Protein AF-A0A6P0NMN4-F1 (afdb_monomer_lite)

Structure (mmCIF, N/CA/C/O backbone):
data_AF-A0A6P0NMN4-F1
#
_entry.id   AF-A0A6P0NMN4-F1
#
loop_
_atom_site.group_PDB
_atom_site.id
_atom_site.type_symbol
_atom_site.label_atom_id
_atom_site.label_alt_id
_atom_site.label_comp_id
_atom_site.label_asym_id
_atom_site.label_entity_id
_atom_site.label_seq_id
_atom_site.pdbx_PDB_ins_code
_atom_site.Cartn_x
_atom_site.Cartn_y
_atom_site.Cartn_z
_atom_site.occupancy
_atom_site.B_iso_or_equiv
_atom_site.auth_seq_id
_atom_site.auth_comp_id
_atom_site.auth_asym_id
_atom_site.auth_atom_id
_atom_site.pdbx_PDB_model_num
ATOM 1 N N . MET A 1 1 ? 5.925 -10.681 -11.684 1.00 52.66 1 MET A N 1
ATOM 2 C CA . MET A 1 1 ? 6.152 -9.522 -12.567 1.00 52.66 1 MET A CA 1
ATOM 3 C C . MET A 1 1 ? 7.625 -9.172 -12.475 1.00 52.66 1 MET A C 1
ATOM 5 O O . MET A 1 1 ? 8.156 -9.247 -11.369 1.00 52.66 1 MET A O 1
ATOM 9 N N . LYS A 1 2 ? 8.318 -8.944 -13.594 1.00 61.00 2 LYS A N 1
ATOM 10 C CA . LYS A 1 2 ? 9.716 -8.485 -13.544 1.00 61.00 2 LYS A CA 1
ATOM 11 C C . LYS A 1 2 ? 9.775 -7.002 -13.192 1.00 61.00 2 LYS A C 1
ATOM 13 O O . LYS A 1 2 ? 8.800 -6.284 -13.373 1.00 61.00 2 LYS A O 1
ATOM 18 N N . ASP A 1 3 ? 10.932 -6.560 -12.722 1.00 71.75 3 ASP A N 1
ATOM 19 C CA . ASP A 1 3 ? 11.191 -5.159 -12.407 1.00 71.75 3 ASP A CA 1
ATOM 20 C C . ASP A 1 3 ? 11.147 -4.321 -13.698 1.00 71.75 3 ASP A C 1
ATOM 22 O O . ASP A 1 3 ? 12.016 -4.445 -14.563 1.00 71.75 3 ASP A O 1
ATOM 26 N N . LEU A 1 4 ? 10.102 -3.499 -13.851 1.00 84.94 4 LEU A N 1
ATOM 27 C CA . LEU A 1 4 ? 9.867 -2.636 -15.022 1.00 84.94 4 LEU A CA 1
ATOM 28 C C . LEU A 1 4 ? 10.347 -1.191 -14.811 1.00 84.94 4 LEU A C 1
ATOM 30 O O . LEU A 1 4 ? 10.036 -0.306 -15.609 1.00 84.94 4 LEU A O 1
ATOM 34 N N . ARG A 1 5 ? 11.115 -0.939 -13.746 1.00 88.44 5 ARG A N 1
ATOM 35 C CA . ARG A 1 5 ? 11.691 0.377 -13.456 1.00 88.44 5 ARG A CA 1
ATOM 36 C C . ARG A 1 5 ? 12.666 0.779 -14.567 1.00 88.44 5 ARG A C 1
ATOM 38 O O . ARG A 1 5 ? 13.595 0.040 -14.880 1.00 88.44 5 ARG A O 1
ATOM 45 N N . VAL A 1 6 ? 12.463 1.967 -15.134 1.00 90.44 6 VAL A N 1
ATOM 46 C CA . VAL A 1 6 ? 13.323 2.556 -16.173 1.00 90.44 6 VAL A CA 1
ATOM 47 C C . VAL A 1 6 ? 14.122 3.694 -15.554 1.00 90.44 6 VAL A C 1
ATOM 49 O O . VAL A 1 6 ? 13.543 4.648 -15.043 1.00 90.44 6 VAL A O 1
ATOM 52 N N . ILE A 1 7 ? 15.448 3.595 -15.597 1.00 90.88 7 ILE A N 1
ATOM 53 C CA . ILE A 1 7 ? 16.372 4.595 -15.048 1.00 90.88 7 ILE A CA 1
ATOM 54 C C . ILE A 1 7 ? 17.000 5.397 -16.188 1.00 90.88 7 ILE A C 1
ATOM 56 O O . ILE A 1 7 ? 17.130 6.619 -16.109 1.00 90.88 7 ILE A O 1
ATOM 60 N N . LEU A 1 8 ? 17.377 4.716 -17.273 1.00 93.44 8 LEU A N 1
ATOM 61 C CA . LEU A 1 8 ? 18.019 5.328 -18.431 1.00 93.44 8 LEU A CA 1
ATOM 62 C C . LEU A 1 8 ? 17.103 5.300 -19.650 1.00 93.44 8 LEU A C 1
ATOM 64 O O . LEU A 1 8 ? 16.438 4.310 -19.943 1.00 93.44 8 LEU A O 1
ATOM 68 N N . LYS A 1 9 ? 17.161 6.361 -20.463 1.00 93.69 9 LYS A N 1
ATOM 69 C CA . LYS A 1 9 ? 16.414 6.440 -21.730 1.00 93.69 9 LYS A CA 1
ATOM 70 C C . LYS A 1 9 ? 16.692 5.251 -22.664 1.00 93.69 9 LYS A C 1
ATOM 72 O O . LYS A 1 9 ? 15.807 4.841 -23.409 1.00 93.69 9 LYS A O 1
ATOM 77 N N . SER A 1 10 ? 17.904 4.697 -22.632 1.00 95.38 10 SER A N 1
ATOM 78 C CA . SER A 1 10 ? 18.297 3.527 -23.429 1.00 95.38 10 SER A CA 1
ATOM 79 C C . SER A 1 10 ? 17.571 2.238 -23.033 1.00 95.38 10 SER A C 1
ATOM 81 O O . SER A 1 10 ? 17.486 1.322 -23.846 1.00 95.38 10 SER A O 1
ATOM 83 N N . GLU A 1 11 ? 17.034 2.154 -21.816 1.00 93.69 11 GLU A N 1
ATOM 84 C CA . GLU A 1 11 ? 16.298 0.984 -21.328 1.00 93.69 11 GLU A CA 1
ATOM 85 C C . GLU A 1 11 ? 14.862 0.956 -21.857 1.00 93.69 11 GLU A C 1
ATOM 87 O O . GLU A 1 11 ? 14.276 -0.117 -21.961 1.00 93.69 11 GLU A O 1
ATOM 92 N N . TRP A 1 12 ? 14.319 2.108 -22.266 1.00 93.69 12 TRP A N 1
ATOM 93 C CA . TRP A 1 12 ? 12.909 2.261 -22.624 1.00 93.69 12 TRP A CA 1
ATOM 94 C C . TRP A 1 12 ? 12.428 1.268 -23.686 1.00 93.69 12 TRP A C 1
ATOM 96 O O . TRP A 1 12 ? 11.429 0.582 -23.488 1.00 93.69 12 TRP A O 1
ATOM 106 N N . VAL A 1 13 ? 13.165 1.147 -24.795 1.00 95.12 13 VAL A N 1
ATOM 107 C CA . VAL A 1 13 ? 12.796 0.244 -25.900 1.00 95.12 13 VAL A CA 1
ATOM 108 C C . VAL A 1 13 ? 12.743 -1.206 -25.414 1.00 95.12 13 VAL A C 1
ATOM 110 O O . VAL A 1 13 ? 11.774 -1.915 -25.667 1.00 95.12 13 VAL A O 1
ATOM 113 N N . LYS A 1 14 ? 13.741 -1.620 -24.627 1.00 93.75 14 LYS A N 1
ATOM 114 C CA . LYS A 1 14 ? 13.797 -2.961 -24.040 1.00 93.75 14 LYS A CA 1
ATOM 115 C C . LYS A 1 14 ? 12.659 -3.190 -23.038 1.00 93.75 14 LYS A C 1
ATOM 117 O O . LYS A 1 14 ? 12.118 -4.291 -22.985 1.00 93.75 14 LYS A O 1
ATOM 122 N N . THR A 1 15 ? 12.294 -2.185 -22.244 1.00 92.94 15 THR A N 1
ATOM 123 C CA . THR A 1 15 ? 11.181 -2.283 -21.289 1.00 92.94 15 THR A CA 1
ATOM 124 C C . THR A 1 15 ? 9.844 -2.454 -22.004 1.00 92.94 15 THR A C 1
ATOM 126 O O . THR A 1 15 ? 9.051 -3.297 -21.593 1.00 92.94 15 THR A O 1
ATOM 129 N N . ILE A 1 16 ? 9.616 -1.755 -23.120 1.00 92.31 16 ILE A N 1
ATOM 130 C CA . ILE A 1 16 ? 8.423 -1.956 -23.959 1.00 92.31 16 ILE A CA 1
ATOM 131 C C . ILE A 1 16 ? 8.345 -3.389 -24.504 1.00 92.31 16 ILE A C 1
ATOM 133 O O . ILE A 1 16 ? 7.279 -4.012 -24.445 1.00 92.31 16 ILE A O 1
ATOM 137 N N . ASP A 1 17 ? 9.465 -3.947 -24.969 1.00 92.94 17 ASP A N 1
ATOM 138 C CA . ASP A 1 17 ? 9.515 -5.340 -25.429 1.00 92.94 17 ASP A CA 1
ATOM 139 C C . ASP A 1 17 ? 9.196 -6.326 -24.292 1.00 92.94 17 ASP A C 1
ATOM 141 O O . ASP A 1 17 ? 8.466 -7.303 -24.490 1.00 92.94 17 ASP A O 1
ATOM 145 N N . LEU A 1 18 ? 9.708 -6.065 -23.082 1.00 91.62 18 LEU A N 1
ATOM 146 C CA . LEU A 1 18 ? 9.426 -6.874 -21.892 1.00 91.62 18 LEU A CA 1
ATOM 147 C C . LEU A 1 18 ? 7.945 -6.825 -21.508 1.00 91.62 18 LEU A C 1
ATOM 149 O O . LEU A 1 18 ? 7.340 -7.882 -21.339 1.00 91.62 18 LEU A O 1
ATOM 153 N N . ILE A 1 19 ? 7.354 -5.630 -21.436 1.00 90.94 19 ILE A N 1
ATOM 154 C CA . ILE A 1 19 ? 5.928 -5.431 -21.140 1.00 90.94 19 ILE A CA 1
ATOM 155 C C . ILE A 1 19 ? 5.066 -6.197 -22.146 1.00 90.94 19 ILE A C 1
ATOM 157 O O . ILE A 1 19 ? 4.190 -6.971 -21.761 1.00 90.94 19 ILE A O 1
ATOM 161 N N . THR A 1 20 ? 5.347 -6.040 -23.441 1.00 89.62 20 THR A N 1
ATOM 162 C CA . THR A 1 20 ? 4.589 -6.703 -24.513 1.00 89.62 20 THR A CA 1
ATOM 163 C C . THR A 1 20 ? 4.658 -8.225 -24.381 1.00 89.62 20 THR A C 1
ATOM 165 O O . THR A 1 20 ? 3.649 -8.921 -24.529 1.00 89.62 20 THR A O 1
ATOM 168 N N . LYS A 1 21 ? 5.843 -8.751 -24.048 1.00 90.19 21 LYS A N 1
ATOM 169 C CA . LYS A 1 21 ? 6.062 -10.181 -23.828 1.00 90.19 21 LYS A CA 1
ATOM 170 C C . LYS A 1 21 ? 5.348 -10.712 -22.579 1.00 90.19 21 LYS A C 1
ATOM 172 O O . LYS A 1 21 ? 4.916 -11.861 -22.601 1.00 90.19 21 LYS A O 1
ATOM 177 N N . GLU A 1 22 ? 5.224 -9.918 -21.514 1.00 86.06 22 GLU A N 1
ATOM 178 C CA . GLU A 1 22 ? 4.531 -10.313 -20.274 1.00 86.06 22 GLU A CA 1
ATOM 179 C C . GLU A 1 22 ? 3.002 -10.210 -20.379 1.00 86.06 22 GLU A C 1
ATOM 181 O O . GLU A 1 22 ? 2.285 -11.066 -19.858 1.00 86.06 22 GLU A O 1
ATOM 186 N N . ILE A 1 23 ? 2.478 -9.215 -21.096 1.00 87.50 23 ILE A N 1
ATOM 187 C CA . ILE A 1 23 ? 1.030 -9.038 -21.273 1.00 87.50 23 ILE A CA 1
ATOM 188 C C . ILE A 1 23 ? 0.415 -10.187 -22.080 1.00 87.50 23 ILE A C 1
ATOM 190 O O . ILE A 1 23 ? -0.667 -10.66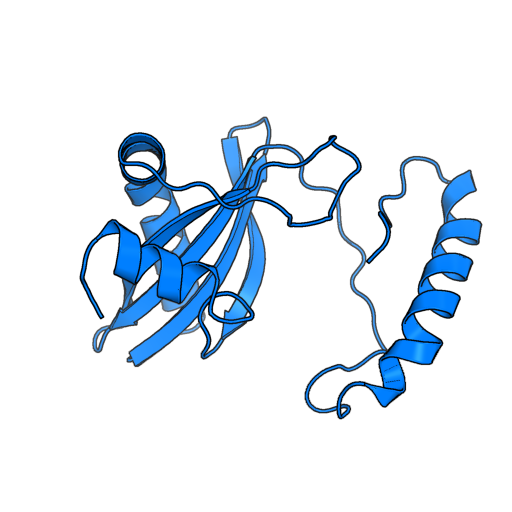9 -21.740 1.00 87.50 23 ILE A O 1
ATOM 194 N N . ALA A 1 24 ? 1.096 -10.644 -23.136 1.00 83.75 24 ALA A N 1
ATOM 195 C CA . ALA A 1 24 ? 0.575 -11.652 -24.060 1.00 83.75 24 ALA A CA 1
ATOM 196 C C . ALA A 1 24 ? 0.054 -12.940 -23.378 1.00 83.75 24 ALA A C 1
ATOM 198 O O . ALA A 1 24 ? -1.089 -13.310 -23.652 1.00 83.75 24 ALA A O 1
ATOM 199 N N . PRO A 1 25 ? 0.806 -13.616 -22.483 1.00 84.31 25 PRO A N 1
ATOM 200 C CA . PRO A 1 25 ? 0.290 -14.783 -21.763 1.00 84.31 25 PRO A CA 1
ATOM 201 C C . PRO A 1 25 ? -0.762 -14.423 -20.702 1.00 84.31 25 PRO A C 1
ATOM 203 O O . PRO A 1 25 ? -1.652 -15.226 -20.433 1.00 84.31 25 PRO A O 1
ATOM 206 N N . THR A 1 26 ? -0.690 -13.224 -20.117 1.00 81.81 26 THR A N 1
ATOM 207 C CA . THR A 1 26 ? -1.551 -12.808 -18.996 1.00 81.81 26 THR A CA 1
ATOM 208 C C . THR A 1 26 ? -2.988 -12.511 -19.440 1.00 81.81 26 THR A C 1
ATOM 210 O O . THR A 1 26 ? -3.924 -12.739 -18.678 1.00 81.81 26 THR A O 1
ATOM 213 N N . ARG A 1 27 ? -3.186 -12.096 -20.700 1.00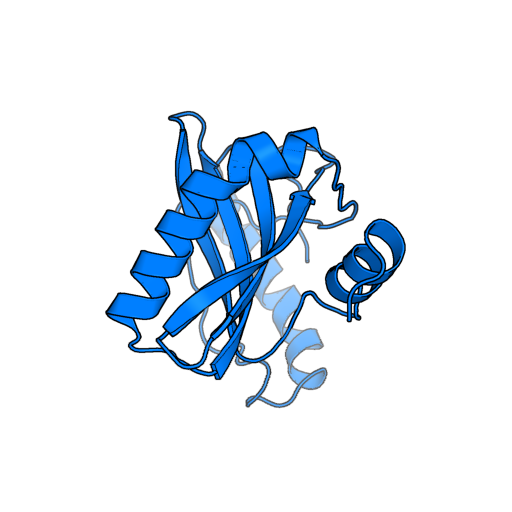 78.25 27 ARG A N 1
ATOM 214 C CA . ARG A 1 27 ? -4.509 -11.809 -21.295 1.00 78.25 27 ARG A CA 1
ATOM 215 C C . ARG A 1 27 ? -5.539 -12.924 -21.151 1.00 78.25 27 ARG A C 1
ATOM 217 O O . ARG A 1 27 ? -6.723 -12.633 -21.073 1.00 78.25 27 ARG A O 1
ATOM 224 N N . ASN A 1 28 ? -5.096 -14.178 -21.132 1.00 82.44 28 ASN A N 1
ATOM 225 C CA . ASN A 1 28 ? -5.993 -15.331 -21.071 1.00 82.44 28 ASN A CA 1
ATOM 226 C C . ASN A 1 28 ? -6.142 -15.903 -19.652 1.00 82.44 28 ASN A C 1
ATOM 228 O O . ASN A 1 28 ? -6.854 -16.888 -19.479 1.00 82.44 28 ASN A O 1
ATOM 232 N N . LEU A 1 29 ? -5.464 -15.329 -18.650 1.00 86.31 29 LEU A N 1
ATOM 233 C CA . LEU A 1 29 ? -5.558 -15.789 -17.260 1.00 86.31 29 LEU A CA 1
ATOM 234 C C . LEU A 1 29 ? -6.808 -15.255 -16.556 1.00 86.31 29 LEU A C 1
ATOM 236 O O . LEU A 1 29 ? -7.355 -15.936 -15.692 1.00 86.31 29 LEU A O 1
ATOM 240 N N . TYR A 1 30 ? -7.262 -14.059 -16.934 1.00 84.38 30 TYR A N 1
ATOM 241 C CA . TYR A 1 30 ? -8.390 -13.381 -16.304 1.00 84.38 30 TYR A CA 1
ATOM 242 C C . TYR A 1 30 ? -9.344 -12.799 -17.355 1.00 84.38 30 TYR A C 1
ATOM 244 O O . TYR A 1 30 ? -8.893 -12.397 -18.428 1.00 84.38 30 TYR A O 1
ATOM 252 N N . PRO A 1 31 ? -10.656 -12.713 -17.064 1.00 87.38 31 PRO A N 1
ATOM 253 C CA . PRO A 1 31 ? -11.588 -11.946 -17.886 1.00 87.38 31 PRO A CA 1
ATOM 254 C C . PRO A 1 31 ? -11.178 -10.470 -17.983 1.00 87.38 31 PRO A C 1
ATOM 256 O O . PRO A 1 31 ? -10.598 -9.924 -17.044 1.00 87.38 31 PRO A O 1
ATOM 259 N N . GLU A 1 32 ? -11.567 -9.783 -19.061 1.00 86.38 32 GLU A N 1
ATOM 260 C CA . GLU A 1 32 ? -11.275 -8.348 -19.244 1.00 86.38 32 GLU A CA 1
ATOM 261 C C . GLU A 1 32 ? -11.854 -7.475 -18.116 1.00 86.38 32 GLU A C 1
ATOM 263 O O . GLU A 1 32 ? -11.269 -6.458 -17.753 1.00 86.38 32 GLU A O 1
ATOM 268 N N . SER A 1 33 ? -12.968 -7.902 -17.512 1.00 86.38 33 SER A N 1
ATOM 269 C CA . SER A 1 33 ? -13.570 -7.235 -16.352 1.00 86.38 33 SER A CA 1
ATOM 270 C C . SER A 1 33 ? -12.715 -7.307 -15.082 1.00 86.38 33 SER A C 1
ATOM 272 O O . SER A 1 33 ? -13.002 -6.592 -14.130 1.00 86.38 33 SER A O 1
ATOM 274 N N . VAL A 1 34 ? -11.717 -8.194 -15.046 1.00 83.81 34 VAL A N 1
ATOM 275 C CA . VAL A 1 34 ? -10.776 -8.364 -13.931 1.00 83.81 34 VAL A CA 1
ATOM 276 C C . VAL A 1 34 ? -9.421 -7.749 -14.276 1.00 83.81 34 VAL A C 1
ATOM 278 O O . VAL A 1 34 ? -8.841 -7.062 -13.445 1.00 83.81 34 VAL A O 1
ATOM 281 N N . LEU A 1 35 ? -8.920 -7.962 -15.498 1.00 85.88 35 LEU A N 1
ATOM 282 C CA . LEU A 1 35 ? -7.649 -7.399 -15.950 1.00 85.88 35 LEU A CA 1
ATOM 283 C C . LEU A 1 35 ? -7.755 -6.885 -17.388 1.00 85.88 35 LEU A C 1
ATOM 285 O O . LEU A 1 35 ? -7.789 -7.663 -18.344 1.00 85.88 35 LEU A O 1
ATOM 289 N N . ASN A 1 36 ? -7.727 -5.561 -17.547 1.00 86.75 36 ASN A N 1
ATOM 290 C CA . ASN A 1 36 ? -7.632 -4.925 -18.855 1.00 86.75 36 ASN A CA 1
ATOM 291 C C . ASN A 1 36 ? -6.164 -4.643 -19.204 1.00 86.75 36 ASN A C 1
ATOM 293 O O . ASN A 1 36 ? -5.481 -3.908 -18.501 1.00 86.75 36 ASN A O 1
ATOM 297 N N . THR A 1 37 ? -5.682 -5.207 -20.312 1.00 86.12 37 THR A N 1
ATOM 298 C CA . THR A 1 37 ? -4.282 -5.051 -20.757 1.00 86.12 37 THR A CA 1
ATOM 299 C C . THR A 1 37 ? -4.122 -4.114 -21.960 1.00 86.12 37 THR A C 1
ATOM 301 O O . THR A 1 37 ? -3.090 -4.135 -22.635 1.00 86.12 37 THR A O 1
ATOM 304 N N . ASN A 1 38 ? -5.147 -3.310 -22.263 1.00 86.44 38 ASN A N 1
ATOM 305 C CA . ASN A 1 38 ? -5.141 -2.362 -23.382 1.00 86.44 38 ASN A CA 1
ATOM 306 C C . ASN A 1 38 ? -4.553 -1.000 -23.001 1.00 86.44 38 ASN A C 1
ATOM 308 O O . ASN A 1 38 ? -4.304 -0.166 -23.870 1.00 86.44 38 ASN A O 1
ATOM 312 N N . SER A 1 39 ? -4.365 -0.736 -21.712 1.00 87.69 39 SER A N 1
ATOM 313 C CA . SER A 1 39 ? -3.834 0.526 -21.209 1.00 87.69 39 SER A CA 1
ATOM 314 C C . SER A 1 39 ? -2.886 0.266 -20.051 1.00 87.69 39 SER A C 1
ATOM 316 O O . SER A 1 39 ? -3.036 -0.705 -19.315 1.00 87.69 39 SER A O 1
ATOM 318 N N . LEU A 1 40 ? -1.886 1.131 -19.930 1.00 89.19 40 LEU A N 1
ATOM 319 C CA . LEU A 1 40 ? -0.853 1.070 -18.907 1.00 89.19 40 LEU A CA 1
ATOM 320 C C . LEU A 1 40 ? -0.693 2.459 -18.307 1.00 89.19 40 LEU A C 1
ATOM 322 O O . LEU A 1 40 ? -0.805 3.460 -19.019 1.00 89.19 40 LEU A O 1
ATOM 326 N N . ILE A 1 41 ? -0.404 2.501 -17.012 1.00 91.44 41 ILE A N 1
ATOM 327 C CA . ILE A 1 41 ? -0.005 3.718 -16.313 1.00 91.44 41 ILE A CA 1
ATOM 328 C C . ILE A 1 41 ? 1.523 3.737 -16.273 1.00 91.44 41 ILE A C 1
ATOM 330 O O . ILE A 1 41 ? 2.161 2.718 -16.014 1.00 91.44 41 ILE A O 1
ATOM 334 N N . ILE A 1 42 ? 2.101 4.894 -16.585 1.00 91.75 42 ILE A N 1
ATOM 335 C CA . ILE A 1 42 ? 3.526 5.170 -16.413 1.00 91.75 42 ILE A CA 1
ATOM 336 C C . ILE A 1 42 ? 3.607 6.318 -15.425 1.00 91.75 42 ILE A C 1
ATOM 338 O O . ILE A 1 42 ? 3.015 7.373 -15.651 1.00 91.75 42 ILE A O 1
ATOM 342 N N . GLU A 1 43 ? 4.345 6.107 -14.349 1.00 92.75 43 GLU A N 1
ATOM 343 C CA . GLU A 1 43 ? 4.426 7.040 -13.236 1.00 92.75 43 GLU A CA 1
ATOM 344 C C . GLU A 1 43 ? 5.861 7.190 -12.739 1.00 92.75 43 GLU A C 1
ATOM 346 O O . GLU A 1 43 ? 6.772 6.456 -13.134 1.00 92.75 43 GLU A O 1
ATOM 351 N N . GLU A 1 44 ? 6.065 8.204 -11.905 1.00 91.56 44 GLU A N 1
ATOM 352 C CA . GLU A 1 44 ? 7.335 8.418 -11.230 1.00 91.56 44 GLU A CA 1
ATOM 353 C C . GLU A 1 44 ? 7.610 7.279 -10.244 1.00 91.56 44 GLU A C 1
ATOM 355 O O . GLU A 1 44 ? 6.719 6.810 -9.538 1.00 91.56 44 GLU A O 1
ATOM 360 N N . TYR A 1 45 ? 8.870 6.850 -10.168 1.00 91.12 45 TYR A N 1
ATOM 361 C CA . TYR A 1 45 ? 9.281 5.898 -9.149 1.00 91.12 45 TYR A CA 1
ATOM 362 C C . TYR A 1 45 ? 9.245 6.550 -7.764 1.00 91.12 45 TYR A C 1
ATOM 364 O O . TYR A 1 45 ? 9.997 7.487 -7.500 1.00 91.12 45 TYR A O 1
ATOM 372 N N . ILE A 1 46 ? 8.434 5.995 -6.867 1.00 91.81 46 ILE A N 1
ATOM 373 C CA . ILE A 1 46 ? 8.396 6.392 -5.460 1.00 91.81 46 ILE A CA 1
ATOM 374 C C . ILE A 1 46 ? 9.417 5.538 -4.703 1.00 91.81 46 ILE A C 1
ATOM 376 O O . ILE A 1 46 ? 9.318 4.310 -4.701 1.00 91.81 46 ILE A O 1
ATOM 380 N N . ASP A 1 47 ? 10.412 6.168 -4.082 1.00 90.88 47 ASP A N 1
ATOM 381 C CA . ASP A 1 47 ? 11.396 5.502 -3.226 1.00 90.88 47 ASP A CA 1
ATOM 382 C C . ASP A 1 47 ? 10.869 5.304 -1.795 1.00 90.88 47 ASP A C 1
ATOM 384 O O . ASP A 1 47 ? 9.766 5.728 -1.463 1.00 90.88 47 ASP A O 1
ATOM 388 N N . GLY A 1 48 ? 11.650 4.642 -0.940 1.00 92.88 48 GLY A N 1
ATOM 389 C CA . GLY A 1 48 ? 11.353 4.528 0.489 1.00 92.88 48 GLY A CA 1
ATOM 390 C C . GLY A 1 48 ? 10.532 3.301 0.896 1.00 92.88 48 GLY A C 1
ATOM 391 O O . GLY A 1 48 ? 10.558 2.258 0.242 1.00 92.88 48 GLY A O 1
ATOM 392 N N . GLU A 1 49 ? 9.877 3.399 2.052 1.00 94.06 49 GLU A N 1
ATOM 393 C CA . GLU A 1 49 ? 9.258 2.262 2.738 1.00 94.06 49 GLU A CA 1
ATOM 394 C C . GLU A 1 49 ? 7.839 2.005 2.237 1.00 94.06 49 GLU A C 1
ATOM 396 O O . GLU A 1 49 ? 7.014 2.916 2.226 1.00 94.06 49 GLU A O 1
ATOM 401 N N . GLU A 1 50 ? 7.540 0.760 1.861 1.00 95.62 50 GLU A N 1
ATOM 402 C CA . GLU A 1 50 ? 6.203 0.352 1.424 1.00 95.62 50 GLU A CA 1
ATOM 403 C C . GLU A 1 50 ? 5.432 -0.367 2.531 1.00 95.62 50 GLU A C 1
ATOM 405 O O . GLU A 1 50 ? 5.977 -1.204 3.263 1.00 95.62 50 GLU A O 1
ATOM 410 N N . PHE A 1 51 ? 4.145 -0.049 2.598 1.00 96.44 51 PHE A N 1
ATOM 411 C CA . PHE A 1 51 ? 3.185 -0.600 3.530 1.00 96.44 51 PHE A CA 1
ATOM 412 C C . PHE A 1 51 ? 1.965 -1.129 2.780 1.00 96.44 51 PHE A C 1
ATOM 414 O O . PHE A 1 51 ? 1.375 -0.408 1.979 1.00 96.44 51 PHE A O 1
ATOM 421 N N . ALA A 1 52 ? 1.546 -2.342 3.116 1.00 96.12 52 ALA A N 1
ATOM 422 C CA . ALA A 1 52 ? 0.207 -2.839 2.847 1.00 96.12 52 ALA A CA 1
ATOM 423 C C . ALA A 1 52 ? -0.671 -2.592 4.076 1.00 96.12 52 ALA A C 1
ATOM 425 O O . ALA A 1 52 ? -0.253 -2.829 5.214 1.00 96.12 52 ALA A O 1
ATOM 426 N N . VAL A 1 53 ? -1.891 -2.115 3.857 1.00 97.06 53 VAL A N 1
ATOM 427 C CA . VAL A 1 53 ? -2.838 -1.801 4.926 1.00 97.06 53 VAL A CA 1
ATOM 428 C C . VAL A 1 53 ? -4.196 -2.383 4.575 1.00 97.06 53 VAL A C 1
ATOM 430 O O . VAL A 1 53 ? -4.788 -2.034 3.555 1.00 97.06 53 VAL A O 1
ATOM 433 N N . ASP A 1 54 ? -4.705 -3.238 5.456 1.00 96.25 54 ASP A N 1
ATOM 434 C CA . ASP A 1 54 ? -6.092 -3.687 5.400 1.00 96.25 54 ASP A CA 1
ATOM 435 C C . ASP A 1 54 ? -6.934 -2.801 6.311 1.00 96.25 54 ASP A C 1
ATOM 437 O O . ASP A 1 54 ? -6.592 -2.572 7.476 1.00 96.25 54 ASP A O 1
ATOM 441 N N . ALA A 1 55 ? -8.047 -2.296 5.788 1.00 96.25 55 ALA A N 1
ATOM 442 C CA . ALA A 1 55 ? -8.967 -1.455 6.535 1.00 96.25 55 ALA A CA 1
ATOM 443 C C . ALA A 1 55 ? -10.407 -1.620 6.046 1.00 96.25 55 ALA A C 1
ATOM 445 O O . ALA A 1 55 ? -10.669 -2.097 4.945 1.00 96.25 55 ALA A O 1
ATOM 446 N N . TYR A 1 56 ? -11.367 -1.158 6.839 1.00 96.81 56 TYR A N 1
ATOM 447 C CA . TYR A 1 56 ? -12.725 -0.937 6.356 1.00 96.81 56 TYR A CA 1
ATOM 448 C C . TYR A 1 56 ? -13.235 0.442 6.754 1.00 96.81 56 TYR A C 1
ATOM 450 O O . TYR A 1 56 ? -12.936 0.956 7.828 1.00 96.81 56 TYR A O 1
ATOM 458 N N . TYR A 1 57 ? -14.049 1.048 5.900 1.00 98.00 57 TYR A N 1
ATOM 459 C CA . TYR A 1 57 ? -14.829 2.228 6.242 1.00 98.00 57 TYR A CA 1
ATOM 460 C C . TYR A 1 57 ? -16.107 1.787 6.943 1.00 98.00 57 TYR A C 1
ATOM 462 O O . TYR A 1 57 ? -16.881 1.004 6.394 1.00 98.00 57 TYR A O 1
ATOM 470 N N . ASN A 1 58 ? -16.349 2.291 8.148 1.00 97.69 58 ASN A N 1
ATOM 471 C CA . ASN A 1 58 ? -17.538 1.949 8.923 1.00 97.69 58 ASN A CA 1
ATOM 472 C C . ASN A 1 58 ? -18.808 2.662 8.403 1.00 97.69 58 ASN A C 1
ATOM 474 O O . ASN A 1 58 ? -18.801 3.342 7.370 1.00 97.69 58 ASN A O 1
ATOM 478 N N . SER A 1 59 ? -19.914 2.534 9.138 1.00 97.69 59 SER A N 1
ATOM 479 C CA . SER A 1 59 ? -21.228 3.078 8.762 1.00 97.69 59 SER A CA 1
ATOM 480 C C . SER A 1 59 ? -21.297 4.604 8.690 1.00 97.69 59 SER A C 1
ATOM 482 O O . SER A 1 59 ? -22.188 5.148 8.033 1.00 97.69 59 SER A O 1
ATOM 484 N N . ILE A 1 60 ? -20.346 5.308 9.306 1.00 97.06 60 ILE A N 1
ATOM 485 C CA . ILE A 1 60 ? -20.224 6.768 9.218 1.00 97.06 60 ILE A CA 1
ATOM 486 C C . ILE A 1 60 ? -19.125 7.214 8.245 1.00 97.06 60 ILE A C 1
ATOM 488 O O . ILE A 1 60 ? -18.977 8.413 8.027 1.00 97.06 60 ILE A O 1
ATOM 492 N N . GLY A 1 61 ? -18.413 6.278 7.609 1.00 97.00 61 GLY A N 1
ATOM 493 C CA . GLY A 1 61 ? -17.335 6.565 6.656 1.00 97.00 61 GLY A CA 1
ATOM 494 C C . GLY A 1 61 ? -15.976 6.810 7.306 1.00 97.00 61 GLY A C 1
ATOM 495 O O . GLY A 1 61 ? -15.075 7.330 6.656 1.00 97.00 61 GLY A O 1
ATOM 496 N N . LYS A 1 62 ? -15.808 6.447 8.584 1.00 97.81 62 LYS A N 1
ATOM 497 C CA . LYS A 1 62 ? -14.505 6.488 9.254 1.00 97.81 62 LYS A CA 1
ATOM 498 C C . LYS A 1 62 ? -13.731 5.195 8.976 1.00 97.81 62 LYS A C 1
ATOM 500 O O . LYS A 1 62 ? -14.329 4.122 9.104 1.00 97.81 62 LYS A O 1
ATOM 505 N N . PRO A 1 63 ? -12.447 5.275 8.588 1.00 97.69 63 PRO A N 1
ATOM 506 C CA . PRO A 1 63 ? -11.626 4.095 8.379 1.00 97.69 63 PRO A CA 1
ATOM 507 C C . PRO A 1 63 ? -11.296 3.427 9.716 1.00 97.69 63 PRO A C 1
ATOM 509 O O . PRO A 1 63 ? -11.044 4.091 10.719 1.00 97.69 63 PRO A O 1
ATOM 512 N N . VAL A 1 64 ? -11.283 2.102 9.706 1.00 96.94 64 VAL A N 1
ATOM 513 C CA . VAL A 1 64 ? -10.839 1.237 10.794 1.00 96.94 64 VAL A CA 1
ATOM 514 C C . VAL A 1 64 ? -9.762 0.332 10.220 1.00 96.94 64 VAL A C 1
ATOM 516 O O . VAL A 1 64 ? -10.042 -0.478 9.339 1.00 96.94 64 VAL A O 1
ATOM 519 N N . ILE A 1 65 ? -8.530 0.504 10.691 1.00 96.38 65 ILE A N 1
ATOM 520 C CA . ILE A 1 65 ? -7.383 -0.285 10.241 1.00 96.38 65 ILE A CA 1
ATOM 521 C C . ILE A 1 65 ? -7.377 -1.634 10.965 1.00 96.38 65 ILE A C 1
ATOM 523 O O . ILE A 1 65 ? -7.494 -1.692 12.187 1.00 96.38 65 ILE A O 1
ATOM 527 N N . LEU A 1 66 ? -7.227 -2.705 10.188 1.00 94.81 66 LEU A N 1
ATOM 528 C CA . LEU A 1 66 ? -7.156 -4.100 10.629 1.00 94.81 66 LEU A CA 1
ATOM 529 C C . LEU A 1 66 ? -5.722 -4.644 10.622 1.00 94.81 66 LEU A C 1
ATOM 531 O O . LEU A 1 66 ? -5.423 -5.651 11.255 1.00 94.81 66 LEU 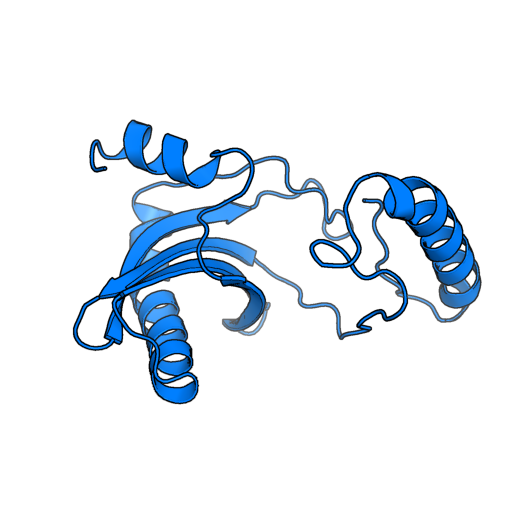A O 1
ATOM 535 N N . GLY A 1 67 ? -4.814 -4.022 9.885 1.00 94.38 67 GLY A N 1
ATOM 536 C CA . GLY A 1 67 ? -3.429 -4.465 9.838 1.00 94.38 67 GLY A CA 1
ATOM 537 C C . GLY A 1 67 ? -2.569 -3.475 9.084 1.00 94.38 67 GLY A C 1
ATOM 538 O O . GLY A 1 67 ? -3.013 -2.894 8.097 1.00 94.38 67 GLY A O 1
ATOM 539 N N . ILE A 1 68 ? -1.346 -3.281 9.573 1.00 96.56 68 ILE A N 1
ATOM 540 C CA . ILE A 1 68 ? -0.308 -2.495 8.907 1.00 96.56 68 ILE A CA 1
ATOM 541 C C . ILE A 1 68 ? 0.885 -3.423 8.733 1.00 96.56 68 ILE A C 1
ATOM 543 O O . ILE A 1 68 ? 1.467 -3.896 9.713 1.00 96.56 68 ILE A O 1
ATOM 547 N N . PHE A 1 69 ? 1.239 -3.673 7.481 1.00 95.75 69 PHE A N 1
ATOM 548 C CA . PHE A 1 69 ? 2.278 -4.610 7.095 1.00 95.75 69 PHE A CA 1
ATOM 549 C C . PHE A 1 69 ? 3.355 -3.854 6.340 1.00 95.75 69 PHE A C 1
ATOM 551 O O . PHE A 1 69 ? 3.069 -3.198 5.347 1.00 95.75 69 PHE A O 1
ATOM 558 N N . LYS A 1 70 ? 4.603 -3.965 6.778 1.00 95.12 70 LYS A N 1
ATOM 559 C CA . LYS A 1 70 ? 5.749 -3.459 6.027 1.00 95.12 70 LYS A CA 1
ATOM 560 C C . LYS A 1 70 ? 6.194 -4.503 5.007 1.00 95.12 70 LYS A C 1
ATOM 562 O O . LYS A 1 70 ? 6.358 -5.674 5.364 1.00 95.12 70 LYS A O 1
ATOM 567 N N . HIS A 1 71 ? 6.434 -4.078 3.770 1.00 91.62 71 HIS A N 1
ATOM 568 C CA . HIS A 1 71 ? 7.050 -4.926 2.750 1.00 91.62 71 HIS A CA 1
ATOM 569 C C . HIS A 1 71 ? 8.572 -4.895 2.875 1.00 91.62 71 HIS A C 1
ATOM 571 O O . HIS A 1 71 ? 9.185 -3.833 3.010 1.00 91.62 71 HIS A O 1
ATOM 577 N N . ILE A 1 72 ? 9.194 -6.074 2.810 1.00 88.94 72 ILE A N 1
ATOM 578 C CA . ILE A 1 72 ? 10.653 -6.206 2.758 1.00 88.94 72 ILE A CA 1
ATOM 579 C C . ILE A 1 72 ? 11.055 -6.673 1.362 1.00 88.94 72 ILE A C 1
ATOM 581 O O . ILE A 1 72 ? 10.757 -7.798 0.953 1.00 88.94 72 ILE A O 1
ATOM 585 N N . PHE A 1 73 ? 11.769 -5.806 0.649 1.00 86.94 73 PHE A N 1
ATOM 586 C CA . PHE A 1 73 ? 12.303 -6.089 -0.679 1.00 86.94 73 PHE A CA 1
ATOM 587 C C . PHE A 1 73 ? 13.750 -6.570 -0.611 1.00 86.94 73 PHE A C 1
ATOM 589 O O . PHE A 1 73 ? 14.508 -6.205 0.285 1.00 86.94 73 PHE A O 1
ATOM 596 N N . SER A 1 74 ? 14.156 -7.379 -1.592 1.00 85.31 74 SER A N 1
ATOM 597 C CA . SER A 1 74 ? 15.546 -7.840 -1.697 1.00 85.31 74 SER A CA 1
ATOM 598 C C . SER A 1 74 ? 16.513 -6.759 -2.191 1.00 85.31 74 SER A C 1
ATOM 600 O O . SER A 1 74 ? 17.721 -6.916 -2.032 1.00 85.31 74 SER A O 1
ATOM 602 N N . SER A 1 75 ? 16.004 -5.711 -2.845 1.00 83.88 75 SER A N 1
ATOM 603 C CA . SER A 1 75 ? 16.762 -4.559 -3.351 1.00 83.88 75 SER A CA 1
ATOM 604 C C . SER A 1 75 ? 15.815 -3.444 -3.812 1.00 83.88 75 SER A C 1
ATOM 606 O O . SER A 1 75 ? 14.644 -3.710 -4.069 1.00 83.88 75 SER A O 1
ATOM 608 N N . ASP A 1 76 ? 16.342 -2.235 -4.029 1.00 78.69 76 ASP A N 1
ATOM 609 C CA . ASP A 1 76 ? 15.588 -1.061 -4.525 1.00 78.69 76 ASP A CA 1
ATOM 610 C C . ASP A 1 76 ? 15.041 -1.208 -5.954 1.00 78.69 76 ASP A C 1
ATOM 612 O O . ASP A 1 76 ? 14.279 -0.369 -6.436 1.00 78.69 76 ASP A O 1
ATOM 616 N N . ASN A 1 77 ? 15.480 -2.238 -6.677 1.00 77.00 77 ASN A N 1
ATOM 617 C CA . ASN A 1 77 ? 14.953 -2.540 -8.003 1.00 77.00 77 ASN A CA 1
ATOM 618 C C . ASN A 1 77 ? 13.840 -3.582 -7.946 1.00 77.00 77 ASN A C 1
ATOM 620 O O . ASN A 1 77 ? 13.058 -3.636 -8.883 1.00 77.00 77 ASN A O 1
ATOM 624 N N . SER A 1 78 ? 13.758 -4.369 -6.869 1.00 80.38 78 SER A N 1
ATOM 625 C CA . SER A 1 78 ? 12.799 -5.461 -6.743 1.00 80.38 78 SER A CA 1
ATOM 626 C C . SER A 1 78 ? 11.407 -4.937 -6.418 1.00 80.38 78 SER A C 1
ATOM 628 O O . SER A 1 78 ? 11.187 -4.432 -5.323 1.00 80.38 78 SER A O 1
ATOM 630 N N . VAL A 1 79 ? 10.441 -5.214 -7.290 1.00 77.12 79 VAL A N 1
ATOM 631 C CA . VAL A 1 79 ? 9.004 -5.019 -7.006 1.00 77.12 79 VAL A CA 1
ATOM 632 C C . VAL A 1 79 ? 8.316 -6.304 -6.535 1.00 77.12 79 VAL A C 1
ATOM 634 O O . VAL A 1 79 ? 7.109 -6.351 -6.324 1.00 77.12 79 VAL A O 1
ATOM 637 N N . SER A 1 80 ? 9.073 -7.395 -6.381 1.00 80.56 80 SER A N 1
ATOM 638 C CA . SER A 1 80 ? 8.531 -8.673 -5.926 1.00 80.56 80 SER A CA 1
ATOM 639 C C . SER A 1 80 ? 8.154 -8.598 -4.446 1.00 80.56 80 SER A C 1
ATOM 641 O O . SER A 1 80 ? 9.022 -8.663 -3.576 1.00 80.56 80 SER A O 1
ATOM 643 N N . GLN A 1 81 ? 6.855 -8.558 -4.171 1.00 78.62 81 GLN A N 1
ATOM 644 C CA . GLN A 1 81 ? 6.307 -8.697 -2.826 1.00 78.62 81 GLN A CA 1
ATOM 645 C C . GLN A 1 81 ? 6.471 -10.151 -2.364 1.00 78.62 81 GLN A C 1
ATOM 647 O O . GLN A 1 81 ? 5.893 -11.074 -2.938 1.00 78.62 81 GLN A O 1
ATOM 652 N N . ARG A 1 82 ? 7.359 -10.379 -1.391 1.00 82.69 82 ARG A N 1
ATOM 653 C CA . ARG A 1 82 ? 7.698 -11.731 -0.896 1.00 82.69 82 ARG A CA 1
ATOM 654 C C . ARG A 1 82 ? 7.522 -11.885 0.603 1.00 82.69 82 ARG A C 1
ATOM 656 O O . ARG A 1 82 ? 7.277 -12.992 1.069 1.00 82.69 82 ARG A O 1
ATOM 663 N N . VAL A 1 83 ? 7.714 -10.803 1.351 1.00 89.44 83 VAL A N 1
ATOM 664 C CA . VAL A 1 83 ? 7.736 -10.821 2.810 1.00 89.44 83 VAL A CA 1
ATOM 665 C C . VAL A 1 83 ? 6.928 -9.643 3.328 1.00 89.44 83 VAL A C 1
ATOM 667 O O . VAL A 1 83 ? 7.230 -8.492 3.012 1.00 89.44 83 VAL A O 1
ATOM 670 N N . TYR A 1 84 ? 5.938 -9.969 4.154 1.00 91.75 84 TYR A N 1
ATOM 671 C CA . TYR A 1 84 ? 5.104 -9.032 4.893 1.00 91.75 84 TYR A CA 1
ATOM 672 C C . TYR A 1 84 ? 5.463 -9.160 6.367 1.00 91.75 84 TYR A C 1
ATOM 674 O O . TYR A 1 84 ? 5.514 -10.269 6.907 1.00 91.75 84 TYR A O 1
ATOM 682 N N . CYS A 1 85 ? 5.725 -8.038 7.026 1.00 92.44 85 CYS A N 1
ATOM 683 C CA . CYS A 1 85 ? 6.025 -8.017 8.451 1.00 92.44 85 CYS A CA 1
ATOM 684 C C . CYS A 1 85 ? 5.095 -7.061 9.183 1.00 92.44 85 CYS A C 1
ATOM 686 O O . CYS A 1 85 ? 4.915 -5.918 8.774 1.00 92.44 85 CYS A O 1
ATOM 688 N N . LEU A 1 86 ? 4.566 -7.522 10.309 1.00 92.50 86 LEU A N 1
ATOM 689 C CA . LEU A 1 86 ? 3.809 -6.713 11.253 1.00 92.50 86 LEU A CA 1
ATOM 690 C C . LEU A 1 86 ? 4.407 -6.902 12.645 1.00 92.50 86 LEU A C 1
ATOM 692 O O . LEU A 1 86 ? 4.844 -7.990 13.020 1.00 92.50 86 LEU A O 1
ATOM 696 N N . CYS A 1 87 ? 4.416 -5.837 13.426 1.00 93.38 87 CYS A N 1
ATOM 697 C CA . CYS A 1 87 ? 4.704 -5.892 14.849 1.00 93.38 87 CYS A CA 1
ATOM 698 C C . CYS A 1 87 ? 4.117 -4.647 15.509 1.00 93.38 87 CYS A C 1
ATOM 700 O O . CYS A 1 87 ? 3.721 -3.702 14.825 1.00 93.38 87 CYS A O 1
ATOM 702 N N . LYS A 1 88 ? 4.086 -4.633 16.843 1.00 94.38 88 LYS A N 1
ATOM 703 C CA . LYS A 1 88 ? 3.596 -3.490 17.619 1.00 94.38 88 LYS A CA 1
ATOM 704 C C . LYS A 1 88 ? 4.220 -2.167 17.160 1.00 94.38 88 LYS A C 1
ATOM 706 O O . LYS A 1 88 ? 3.499 -1.206 16.930 1.00 94.38 88 LYS A O 1
ATOM 711 N N . GLU A 1 89 ? 5.536 -2.147 16.973 1.00 96.69 89 GLU A N 1
ATOM 712 C CA . GLU A 1 89 ? 6.266 -0.936 16.593 1.00 96.69 89 GLU A CA 1
ATOM 713 C C . GLU A 1 89 ? 5.892 -0.437 15.192 1.00 96.69 89 GLU A C 1
ATOM 715 O O . GLU A 1 89 ? 5.692 0.762 15.010 1.00 96.69 89 GLU A O 1
ATOM 720 N N . ILE A 1 90 ? 5.701 -1.337 14.218 1.00 96.06 90 ILE A N 1
ATOM 721 C CA . ILE A 1 90 ? 5.205 -0.976 12.878 1.00 96.06 90 ILE A CA 1
ATOM 722 C C . ILE A 1 90 ? 3.793 -0.390 12.966 1.00 96.06 90 ILE A C 1
ATOM 724 O O . ILE A 1 90 ? 3.504 0.597 12.301 1.00 96.06 90 ILE A O 1
ATOM 728 N N . ILE A 1 91 ? 2.908 -0.952 13.787 1.00 95.38 91 ILE A N 1
ATOM 729 C CA . ILE A 1 91 ? 1.547 -0.420 13.918 1.00 95.38 91 ILE A CA 1
ATOM 730 C C . ILE A 1 91 ? 1.589 0.970 14.553 1.00 95.38 91 ILE A C 1
ATOM 732 O O . ILE A 1 91 ? 1.110 1.932 13.961 1.00 95.38 91 ILE A O 1
ATOM 736 N N . GLU A 1 92 ? 2.177 1.087 15.744 1.00 96.88 92 GLU A N 1
ATOM 737 C CA . GLU A 1 92 ? 2.131 2.315 16.544 1.00 96.88 92 GLU A CA 1
ATOM 738 C C . GLU A 1 92 ? 2.815 3.491 15.841 1.00 96.88 92 GLU A C 1
ATOM 740 O O . GLU A 1 92 ? 2.292 4.602 15.875 1.00 96.88 92 GLU A O 1
ATOM 745 N N . SER A 1 93 ? 3.932 3.251 15.146 1.00 97.06 93 SER A N 1
ATOM 746 C CA . SER A 1 93 ? 4.657 4.308 14.427 1.00 97.06 93 SER A CA 1
ATOM 747 C C . SER A 1 93 ? 3.946 4.820 13.171 1.00 97.06 93 SER A C 1
ATOM 749 O O . SER A 1 93 ? 4.276 5.903 12.694 1.00 97.06 93 SER A O 1
ATOM 751 N N . ASN A 1 94 ? 2.977 4.074 12.629 1.00 97.94 94 ASN A N 1
ATOM 752 C CA . ASN A 1 94 ? 2.335 4.405 11.353 1.00 97.94 94 ASN A CA 1
ATOM 753 C C . ASN A 1 94 ? 0.822 4.661 11.468 1.00 97.94 94 ASN A C 1
ATOM 755 O O . ASN A 1 94 ? 0.234 5.237 10.553 1.00 97.94 94 ASN A O 1
ATOM 759 N N . LEU A 1 95 ? 0.183 4.263 12.574 1.00 97.94 95 LEU A N 1
ATOM 760 C CA . LEU A 1 95 ? -1.275 4.253 12.716 1.00 97.94 95 LEU A CA 1
ATOM 761 C C . LEU A 1 95 ? -1.920 5.617 12.451 1.00 97.94 95 LEU A C 1
ATOM 763 O O . LEU A 1 95 ? -2.892 5.694 11.701 1.00 97.94 95 LEU A O 1
ATOM 767 N N . GLU A 1 96 ? -1.393 6.687 13.047 1.00 98.25 96 GLU A N 1
ATOM 768 C CA . GLU A 1 96 ? -1.978 8.026 12.923 1.00 98.25 96 GLU A CA 1
ATOM 769 C C . GLU A 1 96 ? -1.912 8.547 11.480 1.00 98.25 96 GLU A C 1
ATOM 771 O O . GLU A 1 96 ? -2.933 8.943 10.914 1.00 98.25 96 GLU A O 1
ATOM 776 N N . GLU A 1 97 ? -0.732 8.507 10.853 1.00 98.12 97 GLU A N 1
ATOM 777 C CA . GLU A 1 97 ? -0.540 9.004 9.486 1.00 98.12 97 GLU A CA 1
ATOM 778 C C . GLU A 1 97 ? -1.388 8.220 8.475 1.00 98.12 97 GLU A C 1
ATOM 780 O O . GLU A 1 97 ? -2.078 8.821 7.645 1.00 98.12 97 GLU A O 1
ATOM 785 N N . LEU A 1 98 ? -1.394 6.888 8.579 1.00 98.19 98 LEU A N 1
ATOM 786 C CA . LEU A 1 98 ? -2.158 6.013 7.690 1.00 98.19 98 LEU A CA 1
ATOM 787 C C . LEU A 1 98 ? -3.670 6.195 7.867 1.00 98.19 98 LEU A C 1
ATOM 789 O O . LEU A 1 98 ? -4.404 6.251 6.878 1.00 98.19 98 LEU A O 1
ATOM 793 N N . THR A 1 99 ? -4.142 6.359 9.107 1.00 98.44 99 THR A N 1
ATOM 794 C CA . THR A 1 99 ? -5.556 6.658 9.382 1.00 98.44 99 THR A CA 1
ATOM 795 C C . THR A 1 99 ? -5.950 7.988 8.746 1.00 98.44 99 THR A C 1
ATOM 797 O O . THR A 1 99 ? -6.944 8.055 8.024 1.00 98.44 99 THR A O 1
ATOM 800 N N . ASN A 1 100 ? -5.137 9.033 8.928 1.00 98.19 100 ASN A N 1
ATOM 801 C CA . ASN A 1 100 ? -5.372 10.348 8.332 1.00 98.19 100 ASN A CA 1
ATOM 802 C C . ASN A 1 100 ? -5.378 10.301 6.795 1.00 98.19 100 ASN A C 1
ATOM 804 O O . ASN A 1 100 ? -6.158 11.007 6.150 1.00 98.19 100 ASN A O 1
ATOM 808 N N . PHE A 1 101 ? -4.527 9.472 6.188 1.00 98.06 101 PHE A N 1
ATOM 809 C CA . PHE A 1 101 ? -4.511 9.264 4.743 1.00 98.06 101 PHE A CA 1
ATOM 810 C C . PHE A 1 101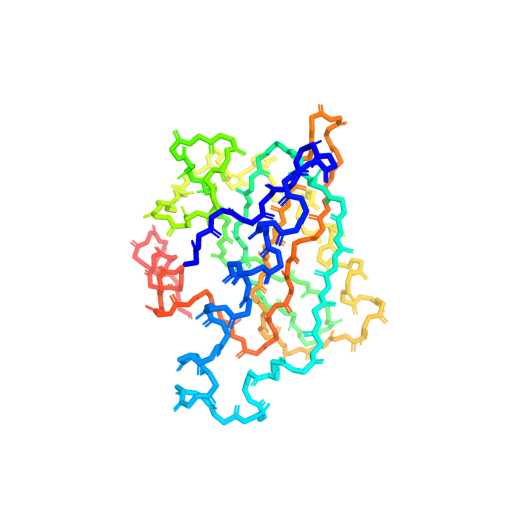 ? -5.800 8.587 4.250 1.00 98.06 101 PHE A C 1
ATOM 812 O O . PHE A 1 101 ? -6.460 9.090 3.336 1.00 98.06 101 PHE A O 1
ATOM 819 N N . LEU A 1 102 ? -6.217 7.499 4.905 1.00 97.69 102 LEU A N 1
ATOM 820 C CA . LEU A 1 102 ? -7.464 6.797 4.593 1.00 97.69 102 LEU A CA 1
ATOM 821 C C . LEU A 1 102 ? -8.704 7.671 4.809 1.00 97.69 102 LEU A C 1
ATOM 823 O O . LEU A 1 102 ? -9.655 7.573 4.031 1.00 97.69 102 LEU A O 1
ATOM 827 N N . GLU A 1 103 ? -8.706 8.550 5.815 1.00 97.75 103 GLU A N 1
ATOM 828 C CA . GLU A 1 103 ? -9.789 9.516 6.030 1.00 97.75 103 GLU A CA 1
ATOM 829 C C . GLU A 1 103 ? -9.932 10.477 4.847 1.00 97.75 103 GLU A C 1
ATOM 831 O O . GLU A 1 103 ? -11.052 10.749 4.408 1.00 97.75 103 GLU A O 1
ATOM 836 N N . LYS A 1 104 ? -8.818 10.962 4.280 1.00 96.94 104 LYS A N 1
ATOM 837 C CA . LYS A 1 104 ? -8.847 11.815 3.079 1.00 96.94 104 LYS A CA 1
ATOM 838 C C . LYS A 1 104 ? -9.478 11.080 1.898 1.00 96.94 104 LYS A C 1
ATOM 840 O O . LYS A 1 104 ? -10.366 11.641 1.258 1.00 96.94 104 LYS A O 1
ATOM 845 N N . ILE A 1 105 ? -9.081 9.828 1.650 1.00 95.44 105 ILE A N 1
ATOM 846 C CA . ILE A 1 105 ? -9.680 8.994 0.595 1.00 95.44 105 ILE A CA 1
ATOM 847 C C . ILE A 1 105 ? -11.181 8.813 0.838 1.00 95.44 105 ILE A C 1
ATOM 849 O O . ILE A 1 105 ? -11.983 9.094 -0.052 1.00 95.44 105 ILE A O 1
ATOM 853 N N . GLY A 1 106 ? -11.572 8.400 2.047 1.00 95.69 106 GLY A N 1
ATOM 854 C CA . GLY A 1 106 ? -12.970 8.149 2.401 1.00 95.69 106 GLY A CA 1
ATOM 855 C C . GLY A 1 106 ? -13.853 9.384 2.225 1.00 95.69 106 GLY A C 1
ATOM 856 O O . GLY A 1 106 ? -14.957 9.281 1.690 1.00 95.69 106 GLY A O 1
ATOM 857 N N . ASN A 1 107 ? -13.343 10.564 2.591 1.00 96.19 107 ASN A N 1
ATOM 858 C CA . ASN A 1 107 ? -14.044 11.837 2.424 1.00 96.19 107 ASN A CA 1
ATOM 859 C C . ASN A 1 107 ? -14.187 12.246 0.950 1.00 96.19 107 ASN A C 1
ATOM 861 O O . ASN A 1 107 ? -15.264 12.683 0.542 1.00 96.19 107 ASN A O 1
ATOM 865 N N . LEU A 1 108 ? -13.128 12.094 0.146 1.00 96.12 108 LEU A N 1
ATOM 866 C CA . LEU A 1 108 ? -13.144 12.429 -1.283 1.00 96.12 108 LEU A CA 1
ATOM 867 C C . LEU A 1 108 ? -14.071 11.498 -2.072 1.00 96.12 108 LEU A C 1
ATOM 869 O O . LEU A 1 108 ? -14.870 11.962 -2.886 1.00 96.12 108 LEU A O 1
ATOM 873 N N . ALA A 1 109 ? -13.998 10.197 -1.798 1.00 94.94 109 ALA A N 1
ATOM 874 C CA . ALA A 1 109 ? -14.779 9.173 -2.484 1.00 94.94 109 ALA A CA 1
ATOM 875 C C . ALA A 1 109 ? -16.174 8.942 -1.868 1.00 94.94 109 ALA A C 1
ATOM 877 O O . ALA A 1 109 ? -16.995 8.239 -2.453 1.00 94.94 109 ALA A O 1
ATOM 878 N N . LYS A 1 110 ? -16.471 9.555 -0.711 1.00 95.69 110 LYS A N 1
ATOM 879 C CA . LYS A 1 110 ? -17.741 9.438 0.035 1.00 95.69 110 LYS A CA 1
ATOM 880 C C . LYS A 1 110 ? -18.109 7.987 0.384 1.00 95.69 110 LYS A C 1
ATOM 882 O O . LYS A 1 110 ? -19.271 7.591 0.287 1.00 95.69 110 LYS A O 1
ATOM 887 N N . ILE A 1 111 ? -17.115 7.203 0.799 1.00 93.81 111 ILE A N 1
ATOM 888 C CA . ILE A 1 111 ? -17.232 5.758 1.041 1.00 93.81 111 ILE A CA 1
ATOM 889 C C . ILE A 1 111 ? -17.761 5.468 2.457 1.00 93.81 111 ILE A C 1
ATOM 891 O O . ILE A 1 111 ? -17.395 6.143 3.419 1.00 93.81 111 ILE A O 1
ATOM 895 N N . LYS A 1 112 ? -18.616 4.443 2.593 1.00 96.06 112 LYS A N 1
ATOM 896 C CA . LYS A 1 112 ? -19.131 3.898 3.866 1.00 96.06 112 LYS A CA 1
ATOM 897 C C . LYS A 1 112 ? -19.364 2.391 3.738 1.00 96.06 112 LYS A C 1
ATOM 899 O O . LYS A 1 112 ? -19.729 1.943 2.656 1.00 96.06 112 LYS A O 1
ATOM 904 N N . ASN A 1 113 ? -19.238 1.645 4.839 1.00 96.56 113 ASN A N 1
ATOM 905 C CA . ASN A 1 113 ? -19.439 0.185 4.905 1.00 96.56 113 ASN A CA 1
ATOM 906 C C . ASN A 1 113 ? -18.652 -0.583 3.831 1.00 96.56 113 ASN A C 1
ATOM 908 O O . ASN A 1 113 ? -19.230 -1.319 3.033 1.00 96.56 113 ASN A O 1
ATOM 912 N N . PHE A 1 114 ? -17.342 -0.356 3.773 1.00 95.31 114 PHE A N 1
ATOM 913 C CA . PHE A 1 114 ? -16.545 -0.748 2.615 1.00 95.31 114 PHE A CA 1
ATOM 914 C C . PHE A 1 114 ? -15.157 -1.251 3.017 1.00 95.31 114 PHE A C 1
ATOM 916 O O . PHE A 1 114 ? -14.393 -0.461 3.576 1.00 95.31 114 PHE A O 1
ATOM 923 N N . PRO A 1 115 ? -14.805 -2.519 2.748 1.00 95.44 115 PRO A N 1
ATOM 924 C CA . PRO A 1 115 ? -13.450 -3.005 2.955 1.00 95.44 115 PRO A CA 1
ATOM 925 C C . PRO A 1 115 ? -12.521 -2.521 1.838 1.00 95.44 115 PRO A C 1
ATOM 927 O O . PRO A 1 115 ? -12.936 -2.351 0.688 1.00 95.44 115 PRO A O 1
ATOM 930 N N . VAL A 1 116 ? -11.266 -2.286 2.195 1.00 96.06 116 VAL A N 1
ATOM 931 C CA . VAL A 1 116 ? -10.224 -1.816 1.291 1.00 96.06 116 VAL A CA 1
ATOM 932 C C . VAL A 1 116 ? -8.876 -2.406 1.691 1.00 96.06 116 VAL A C 1
ATOM 934 O O . VAL A 1 116 ? -8.526 -2.459 2.872 1.00 96.06 116 VAL A O 1
ATOM 937 N N . HIS A 1 117 ? -8.112 -2.788 0.680 1.00 96.50 117 HIS A N 1
ATOM 938 C CA . HIS A 1 117 ? -6.687 -3.034 0.785 1.00 96.50 117 HIS A CA 1
ATOM 939 C C . HIS A 1 117 ? -5.966 -1.888 0.088 1.00 96.50 117 HIS A C 1
ATOM 941 O O . HIS A 1 117 ? -6.321 -1.532 -1.036 1.00 96.50 117 HIS A O 1
ATOM 947 N N . ILE A 1 118 ? -4.984 -1.282 0.740 1.00 96.44 118 ILE A N 1
ATOM 948 C CA . ILE A 1 118 ? -4.228 -0.176 0.159 1.00 96.44 118 ILE A CA 1
ATOM 949 C C . ILE A 1 118 ? -2.733 -0.412 0.317 1.00 96.44 118 ILE A C 1
ATOM 951 O O . ILE A 1 118 ? -2.260 -0.767 1.396 1.00 96.44 118 ILE A O 1
ATOM 955 N N . GLU A 1 119 ? -2.000 -0.172 -0.762 1.00 96.25 119 GLU A N 1
ATOM 956 C CA . GLU A 1 119 ? -0.546 -0.136 -0.760 1.00 96.25 119 GLU A CA 1
ATOM 957 C C . GLU A 1 119 ? -0.078 1.313 -0.835 1.00 96.25 119 GLU A C 1
ATOM 959 O O . GLU A 1 119 ? -0.532 2.107 -1.666 1.00 96.25 119 GLU A O 1
ATOM 964 N N . LEU A 1 120 ? 0.812 1.673 0.079 1.00 97.00 120 LEU A N 1
ATOM 965 C CA . LEU A 1 120 ? 1.293 3.031 0.279 1.00 97.00 120 LEU A CA 1
ATOM 966 C C . LEU A 1 120 ? 2.804 3.001 0.387 1.00 97.00 120 LEU A C 1
ATOM 968 O O . LEU A 1 120 ? 3.367 2.100 1.007 1.00 97.00 120 LEU A O 1
ATOM 972 N N . ARG A 1 121 ? 3.465 4.027 -0.133 1.00 96.38 121 ARG A N 1
ATOM 973 C CA . ARG A 1 121 ? 4.902 4.194 0.042 1.00 96.38 121 ARG A CA 1
ATOM 974 C C . ARG A 1 121 ? 5.210 5.542 0.667 1.00 96.38 121 ARG A C 1
ATOM 976 O O . ARG A 1 121 ? 4.707 6.574 0.224 1.00 96.38 121 ARG A O 1
ATOM 983 N N . ARG A 1 122 ? 6.026 5.527 1.720 1.00 96.62 122 ARG A N 1
ATOM 984 C CA . ARG A 1 122 ? 6.585 6.730 2.333 1.00 96.62 122 ARG A CA 1
ATOM 985 C C . ARG A 1 122 ? 7.952 6.989 1.719 1.00 96.62 122 ARG A C 1
ATOM 987 O O . ARG A 1 122 ? 8.877 6.206 1.930 1.00 96.62 122 ARG A O 1
ATOM 994 N N . ASN A 1 123 ? 8.060 8.086 0.977 1.00 95.31 123 ASN A N 1
ATOM 995 C CA . ASN A 1 123 ? 9.294 8.459 0.297 1.00 95.31 123 ASN A CA 1
ATOM 996 C C . ASN A 1 123 ? 10.386 8.933 1.267 1.00 95.31 123 ASN A C 1
ATOM 998 O O . ASN A 1 123 ? 10.139 9.146 2.456 1.00 95.31 123 ASN A O 1
ATOM 1002 N N . SER A 1 124 ? 11.605 9.128 0.761 1.00 93.19 124 SER A N 1
ATOM 1003 C CA . SER A 1 124 ? 12.751 9.574 1.573 1.00 93.19 124 SER A CA 1
ATOM 1004 C C . SER A 1 124 ? 12.573 10.954 2.223 1.00 93.19 124 SER A C 1
ATOM 1006 O O . SER A 1 124 ? 13.233 11.252 3.219 1.00 93.19 124 SER A O 1
ATOM 1008 N N . ASN A 1 125 ? 11.645 11.775 1.721 1.00 95.31 125 ASN A N 1
ATOM 1009 C CA . ASN A 1 125 ? 11.257 13.054 2.324 1.00 95.31 125 ASN A CA 1
ATOM 1010 C C . ASN A 1 125 ? 10.158 12.908 3.395 1.00 95.31 125 ASN A C 1
ATOM 1012 O O . ASN A 1 125 ? 9.673 13.912 3.914 1.00 95.31 125 ASN A O 1
ATOM 1016 N N . GLY A 1 126 ? 9.738 11.680 3.710 1.00 95.00 126 GLY A N 1
ATOM 1017 C CA . GLY A 1 126 ? 8.677 11.394 4.673 1.00 95.00 126 GLY A CA 1
ATOM 1018 C C . GLY A 1 126 ? 7.261 11.606 4.134 1.00 95.00 126 GLY A C 1
ATOM 1019 O O . GLY A 1 126 ? 6.321 11.638 4.917 1.00 95.00 126 GLY A O 1
ATOM 1020 N N . ILE A 1 127 ? 7.081 11.765 2.819 1.00 95.75 127 ILE A N 1
ATOM 1021 C CA . ILE A 1 127 ? 5.764 11.973 2.206 1.00 95.75 127 ILE A CA 1
ATOM 1022 C C . ILE A 1 127 ? 5.149 10.619 1.859 1.00 95.75 127 ILE A C 1
ATOM 1024 O O . ILE A 1 127 ? 5.732 9.835 1.110 1.00 95.75 127 ILE A O 1
ATOM 1028 N N . LEU A 1 128 ? 3.946 10.377 2.375 1.00 96.94 128 LEU A N 1
ATOM 1029 C CA . LEU A 1 128 ? 3.151 9.192 2.083 1.00 96.94 128 LEU A CA 1
ATOM 1030 C C . LEU A 1 128 ? 2.371 9.352 0.766 1.00 96.94 128 LEU A C 1
ATOM 1032 O O . LEU A 1 128 ? 1.605 10.307 0.599 1.00 96.94 128 LEU A O 1
ATOM 1036 N N . LEU A 1 129 ? 2.550 8.405 -0.152 1.00 96.44 129 LEU A N 1
ATOM 1037 C CA . LEU A 1 129 ? 1.945 8.380 -1.484 1.00 96.44 129 LEU A CA 1
ATOM 1038 C C . LEU A 1 129 ? 1.249 7.033 -1.735 1.00 96.44 129 LEU A C 1
ATOM 1040 O O . LEU A 1 129 ? 1.732 6.005 -1.254 1.00 96.44 129 LEU A O 1
ATOM 1044 N N . PRO A 1 130 ? 0.126 7.011 -2.474 1.00 95.06 130 PRO A N 1
ATOM 1045 C CA . PRO A 1 130 ? -0.539 5.766 -2.820 1.00 95.06 130 PRO A CA 1
ATOM 1046 C C . PRO A 1 130 ? 0.171 5.055 -3.973 1.00 95.06 130 PRO A C 1
ATOM 1048 O O . PRO A 1 130 ? 0.574 5.706 -4.933 1.00 95.06 130 PRO A O 1
ATOM 1051 N N . ILE A 1 131 ? 0.278 3.730 -3.870 1.00 94.19 131 ILE A N 1
ATOM 1052 C CA . ILE A 1 131 ? 0.694 2.839 -4.961 1.00 94.19 131 ILE A CA 1
ATOM 1053 C C . ILE A 1 131 ? -0.555 2.254 -5.621 1.00 94.19 131 ILE A C 1
ATOM 1055 O O . ILE A 1 131 ? -0.788 2.440 -6.810 1.00 94.19 131 ILE A O 1
ATOM 1059 N N . GLU A 1 132 ? -1.418 1.617 -4.827 1.00 93.94 132 GLU A N 1
ATOM 1060 C CA . GLU A 1 132 ? -2.659 1.017 -5.312 1.00 93.94 132 GLU A CA 1
ATOM 1061 C C . GLU A 1 132 ? -3.738 1.040 -4.224 1.00 93.94 132 GLU A C 1
ATOM 1063 O O . GLU A 1 132 ? -3.450 0.866 -3.041 1.00 93.94 132 GLU A O 1
ATOM 1068 N N . VAL A 1 133 ? -4.999 1.233 -4.627 1.00 94.25 133 VAL A N 1
ATOM 1069 C CA . VAL A 1 133 ? -6.172 1.100 -3.754 1.00 94.25 133 VAL A CA 1
ATOM 1070 C C . 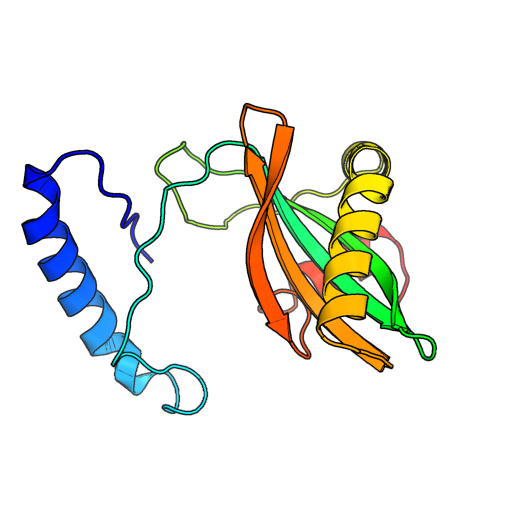VAL A 1 133 ? -7.089 0.030 -4.332 1.00 94.25 133 VAL A C 1
ATOM 1072 O O . VAL A 1 133 ? -7.706 0.230 -5.377 1.00 94.25 133 VAL A O 1
ATOM 1075 N N . ASN A 1 134 ? -7.215 -1.084 -3.623 1.00 93.56 134 ASN A N 1
ATOM 1076 C CA . ASN A 1 134 ? -7.988 -2.244 -4.031 1.00 93.56 134 ASN A CA 1
ATOM 1077 C C . ASN A 1 134 ? -9.340 -2.292 -3.292 1.00 93.56 134 ASN A C 1
ATOM 1079 O O . ASN A 1 134 ? -9.384 -2.560 -2.085 1.00 93.56 134 ASN A O 1
ATOM 1083 N N . PRO A 1 135 ? -10.461 -2.019 -3.983 1.00 91.31 135 PRO A N 1
ATOM 1084 C CA . PRO A 1 135 ? -11.782 -1.982 -3.367 1.00 91.31 135 PRO A CA 1
ATOM 1085 C C . PRO A 1 135 ? -12.357 -3.376 -3.085 1.00 91.31 135 PRO A C 1
ATOM 1087 O O . PRO A 1 135 ? -12.192 -4.295 -3.879 1.00 91.31 135 PRO A O 1
ATOM 1090 N N . ILE A 1 136 ? -13.145 -3.497 -2.010 1.00 90.62 136 ILE A N 1
ATOM 1091 C CA . ILE A 1 136 ? -13.966 -4.683 -1.686 1.00 90.62 136 ILE A CA 1
ATOM 1092 C C . ILE A 1 136 ? -13.121 -5.955 -1.455 1.00 90.62 136 ILE A C 1
ATOM 1094 O O . ILE A 1 136 ? -13.600 -7.079 -1.570 1.00 90.62 136 ILE A O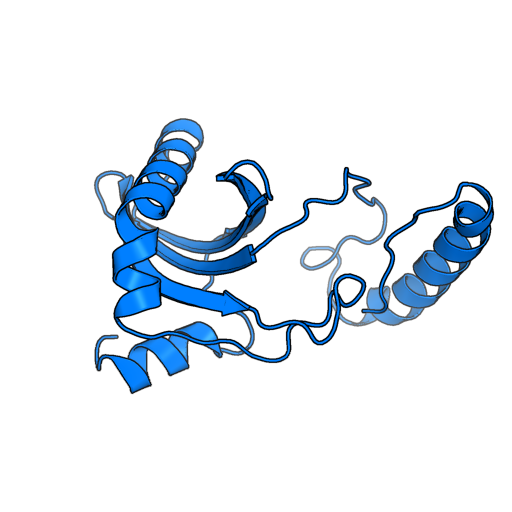 1
ATOM 1098 N N . GLN A 1 137 ? -11.854 -5.793 -1.081 1.00 89.56 137 GLN A N 1
ATOM 1099 C CA . GLN A 1 137 ? -10.984 -6.912 -0.736 1.00 89.56 137 GLN A CA 1
ATOM 1100 C C . GLN A 1 137 ? -9.972 -6.528 0.340 1.00 89.56 137 GLN A C 1
ATOM 1102 O O . GLN A 1 137 ? -9.678 -5.351 0.537 1.00 89.56 137 GLN A O 1
ATOM 1107 N N . PHE A 1 138 ? -9.444 -7.551 1.005 1.00 90.19 138 PHE A N 1
ATOM 1108 C CA . PHE A 1 138 ? -8.201 -7.491 1.772 1.00 90.19 138 PHE A CA 1
ATOM 1109 C C . PHE A 1 138 ? -7.066 -8.092 0.936 1.00 90.19 138 PHE A C 1
ATOM 1111 O O . PHE A 1 138 ? -7.314 -8.594 -0.166 1.00 90.19 138 PHE A O 1
ATOM 1118 N N . GLY A 1 139 ? -5.830 -8.014 1.427 1.00 85.00 139 GLY A N 1
ATOM 1119 C CA . GLY A 1 139 ? -4.651 -8.422 0.662 1.00 85.00 139 GLY A CA 1
ATOM 1120 C C . GLY A 1 139 ? -4.740 -9.832 0.066 1.00 85.00 139 GLY A C 1
ATOM 1121 O O . GLY A 1 139 ? -5.387 -10.746 0.592 1.00 85.00 139 GLY A O 1
ATOM 1122 N N . GLY A 1 140 ? -4.090 -9.984 -1.088 1.00 81.19 140 GLY A N 1
ATOM 1123 C CA . GLY A 1 140 ? -4.243 -11.137 -1.967 1.00 81.19 140 GLY A CA 1
ATOM 1124 C C . GLY A 1 140 ? -3.992 -12.487 -1.291 1.00 81.19 140 GLY A C 1
ATOM 1125 O O . GLY A 1 140 ? -3.127 -12.641 -0.424 1.00 81.19 140 GLY A O 1
ATOM 1126 N N . TRP A 1 141 ? -4.756 -13.488 -1.739 1.00 79.62 141 TRP A N 1
ATOM 1127 C CA . TRP A 1 141 ? -4.619 -14.897 -1.340 1.00 79.62 141 TRP A CA 1
ATOM 1128 C C . TRP A 1 141 ? -4.715 -15.088 0.179 1.00 79.62 141 TRP A C 1
ATOM 1130 O O . TRP A 1 141 ? -4.062 -15.959 0.744 1.00 79.62 141 TRP A O 1
ATOM 1140 N N . CYS A 1 142 ? -5.518 -14.234 0.822 1.00 79.12 142 CYS A N 1
ATOM 1141 C CA . CYS A 1 142 ? -5.735 -14.187 2.265 1.00 79.12 142 CYS A CA 1
ATOM 1142 C C . CYS A 1 142 ? -4.472 -13.888 3.087 1.00 79.12 142 CYS A C 1
ATOM 1144 O O . CYS A 1 142 ? -4.525 -13.976 4.306 1.00 79.12 142 CYS A O 1
ATOM 1146 N N . THR A 1 143 ? -3.359 -13.479 2.466 1.00 85.25 143 THR A N 1
ATOM 1147 C CA . THR A 1 143 ? -2.065 -13.341 3.155 1.00 85.25 143 THR A CA 1
ATOM 1148 C C . THR A 1 143 ? -2.152 -12.384 4.338 1.00 85.25 143 THR A C 1
ATOM 1150 O O . THR A 1 143 ? -1.816 -12.756 5.456 1.00 85.25 143 THR A O 1
ATOM 1153 N N . THR A 1 144 ? -2.611 -11.154 4.114 1.00 88.44 144 THR A N 1
ATOM 1154 C CA . THR A 1 144 ? -2.687 -10.138 5.170 1.00 88.44 144 THR A CA 1
ATOM 1155 C C . THR A 1 144 ? -3.887 -10.361 6.090 1.00 88.44 144 THR A C 1
ATOM 1157 O O . THR A 1 144 ? -3.749 -10.226 7.303 1.00 88.44 144 THR A O 1
ATOM 1160 N N . ALA A 1 145 ? -5.026 -10.799 5.545 1.00 86.19 145 ALA A N 1
ATOM 1161 C CA . ALA A 1 145 ? -6.228 -11.097 6.322 1.00 86.19 145 ALA A CA 1
ATOM 1162 C C . ALA A 1 145 ? -5.997 -12.228 7.344 1.00 86.19 145 ALA A C 1
ATOM 1164 O O . ALA A 1 145 ? -6.228 -12.037 8.540 1.00 86.19 145 ALA A O 1
ATOM 1165 N N . ASP A 1 146 ? -5.469 -13.374 6.899 1.00 89.50 146 ASP A N 1
ATOM 1166 C CA . ASP A 1 146 ? -5.160 -14.509 7.774 1.00 89.50 146 ASP A CA 1
ATOM 1167 C C . ASP A 1 146 ? -4.061 -14.139 8.767 1.00 89.50 146 ASP A C 1
ATOM 1169 O O . ASP A 1 146 ? -4.118 -14.513 9.938 1.00 89.50 146 ASP A O 1
ATOM 1173 N N . LEU A 1 147 ? -3.063 -13.370 8.326 1.00 89.38 147 LEU A N 1
ATOM 1174 C CA . LEU A 1 147 ? -1.969 -12.953 9.187 1.00 89.38 147 LEU A CA 1
ATOM 1175 C C . LEU A 1 147 ? -2.441 -12.009 10.307 1.00 89.38 147 LEU A C 1
ATOM 1177 O O . LEU A 1 147 ? -2.017 -12.192 11.448 1.00 89.38 147 LEU A O 1
ATOM 1181 N N . SER A 1 148 ? -3.349 -11.064 10.036 1.00 88.00 148 SER A N 1
ATOM 1182 C CA . SER A 1 148 ? -3.982 -10.242 11.082 1.00 88.00 148 SER A CA 1
ATOM 1183 C C . SER A 1 148 ? -4.779 -11.095 12.070 1.00 88.00 148 SER A C 1
ATOM 1185 O O . SER A 1 148 ? -4.634 -10.924 13.284 1.00 88.00 148 SER A O 1
ATOM 1187 N N . PHE A 1 149 ? -5.569 -12.056 11.579 1.00 89.00 149 PHE A N 1
ATOM 1188 C CA . PHE A 1 149 ? -6.309 -12.980 12.442 1.00 89.00 149 PHE A CA 1
ATOM 1189 C C . PHE A 1 149 ? -5.366 -13.802 13.333 1.00 89.00 149 PHE A C 1
ATOM 1191 O O . PHE A 1 149 ? -5.564 -13.876 14.544 1.00 89.00 149 PHE A O 1
ATOM 1198 N N . LEU A 1 150 ? -4.303 -14.377 12.766 1.00 90.38 150 LEU A N 1
ATOM 1199 C CA . LEU A 1 150 ? -3.327 -15.178 13.508 1.00 90.38 150 LEU A CA 1
ATOM 1200 C C . LEU A 1 150 ? -2.503 -14.345 14.501 1.00 90.38 150 LEU A C 1
ATOM 1202 O O . LEU A 1 150 ? -2.118 -14.859 15.550 1.00 90.38 150 LEU A O 1
ATOM 1206 N N . ALA A 1 151 ? -2.226 -13.077 14.188 1.00 88.94 151 ALA A N 1
ATOM 1207 C CA . ALA A 1 151 ? -1.445 -12.192 15.048 1.00 88.94 151 ALA A CA 1
ATOM 1208 C C . ALA A 1 151 ? -2.253 -11.631 16.228 1.00 88.94 151 ALA A C 1
ATOM 1210 O O . ALA A 1 151 ? -1.703 -11.470 17.319 1.00 88.94 151 ALA A O 1
ATOM 1211 N N . TYR A 1 152 ? -3.533 -11.311 16.017 1.00 86.56 152 TYR A N 1
ATOM 1212 C CA . TYR A 1 152 ? -4.323 -10.529 16.977 1.00 86.56 152 TYR A CA 1
ATOM 1213 C C . TYR A 1 152 ? -5.608 -11.212 17.456 1.00 86.56 152 TYR A C 1
ATOM 1215 O O . TYR A 1 152 ? -6.165 -10.809 18.477 1.00 86.56 152 TYR A O 1
ATOM 1223 N N . GLY A 1 153 ? -6.089 -12.231 16.745 1.00 85.31 153 GLY A N 1
ATOM 1224 C CA . GLY A 1 153 ? -7.267 -13.012 17.119 1.00 85.31 153 GLY A CA 1
ATOM 1225 C C . GLY A 1 153 ? -8.619 -12.354 16.834 1.00 85.31 153 GLY A C 1
ATOM 1226 O O . GLY A 1 153 ? -9.626 -12.847 17.341 1.00 85.31 153 GLY A O 1
ATOM 1227 N N . PHE A 1 154 ? -8.677 -11.267 16.055 1.00 76.88 154 PHE A N 1
ATOM 1228 C CA . PHE A 1 154 ? -9.948 -10.688 15.601 1.00 76.88 154 PHE A CA 1
ATOM 1229 C C . PHE A 1 154 ? -10.276 -11.092 14.161 1.00 76.88 154 PHE A C 1
ATOM 1231 O O . PHE A 1 154 ? -9.376 -11.246 13.337 1.00 76.88 154 PHE A O 1
ATOM 1238 N N . ASN A 1 155 ? -11.574 -11.264 13.897 1.00 61.16 155 ASN A N 1
ATOM 1239 C CA . ASN A 1 155 ? -12.171 -11.570 12.596 1.00 61.16 155 ASN A CA 1
ATOM 1240 C C . ASN A 1 155 ? -13.271 -10.545 12.311 1.00 61.16 155 ASN A C 1
ATOM 1242 O O . ASN A 1 155 ? -14.242 -10.525 13.106 1.00 61.16 155 ASN A O 1
#

Sequence (155 aa):
MKDLRVILKSEWVKTIDLITKEIAPTRNLYPESVLNTNSLIIEEYIDGEEFAVDAYYNSIGKPVILGIFKHIFSSDNSVSQRVYCLCKEIIESNLEELTNFLEKIGNLAKIKNFPVHIELRRNSNGILLPIEVNPIQFGGWCTTADLSFLAYGFN

Radius of gyration: 17.08 Å; chains: 1; bounding box: 40×29×44 Å

Secondary structure (DSSP, 8-state):
-------SGGGHHHHHHHHHHHHHHHTTTS-TTT---S-----PPP-SEEEEEEEEE-TTS-EEEEEEEEE--SSTT------EE--HHHHHHHHHHHHHHHHHHHHHHT--SEEEEEEEEE-TTS-EEEEEEEET--SGGGHHHHHHHHHH---

Foldseek 3Di:
DAQLDDDDPVCVVVSVVVLVVVVVVVPPVDDCVVPPSPDDDDDDDFDAWKWKWKWWQAQQLQIDTLFIWTFDAPDRRDPDRDDTDGDPCRCVVCVVVVSVVSSVVSVVVVDHGWIKIWMWGQHPVRDIDTDDIGTRDYDPPCPGVVVSCVVPVDD

pLDDT: mean 90.83, std 7.34, range [52.66, 98.44]